Protein AF-A0A3D2M2E9-F1 (afdb_monomer_lite)

pLDDT: mean 88.61, std 12.42, range [42.88, 98.25]

Sequence (115 aa):
MEAEKKLPKAIILFPVFIPAVIVMLLLVIGTISNPDLAGEVFSSTLAFITTNFGWFYMLSVAFFLVFIVGIAMTPWGSIKLGPDHAEPQYSFPAWFAMLFSAGYGIALLFFGVAE

Foldseek 3Di:
DDPPPPDPDPDDPCVPVVVVVVVVVCLVCVCVVPVVVVVVVVVVVVCVCCVPCVVVVVVVVVVVVCVVVVCCPDPNVVDDPDPPPDDDPDDPVVVVVVVCVVPPPPVCVVVVVVD

Structure (mmCIF, N/CA/C/O backbone):
data_AF-A0A3D2M2E9-F1
#
_entry.id   AF-A0A3D2M2E9-F1
#
loop_
_atom_site.group_PDB
_atom_site.id
_atom_site.type_symbol
_atom_site.label_atom_id
_atom_site.label_alt_id
_atom_site.label_comp_id
_atom_site.label_asym_id
_atom_site.label_entity_id
_atom_site.label_seq_id
_atom_site.pdbx_PDB_ins_code
_atom_site.Cartn_x
_atom_site.Cartn_y
_atom_site.Cartn_z
_atom_site.occupancy
_atom_site.B_iso_or_equiv
_atom_site.auth_seq_id
_atom_site.auth_comp_id
_atom_site.auth_asym_id
_atom_site.auth_atom_id
_atom_site.pdbx_PDB_model_num
ATOM 1 N N . MET A 1 1 ? 9.659 34.221 -25.865 1.00 42.88 1 MET A N 1
ATOM 2 C CA . MET A 1 1 ? 8.220 34.297 -25.536 1.00 42.88 1 MET A CA 1
ATOM 3 C C . MET A 1 1 ? 7.820 32.947 -24.978 1.00 42.88 1 MET A C 1
ATOM 5 O O . MET A 1 1 ? 7.427 32.060 -25.721 1.00 42.88 1 MET A O 1
ATOM 9 N N . GLU A 1 2 ? 8.067 32.759 -23.688 1.00 48.53 2 GLU A N 1
ATOM 10 C CA . GLU A 1 2 ? 7.717 31.536 -22.971 1.00 48.53 2 GLU A CA 1
ATOM 11 C C . GLU A 1 2 ? 6.214 31.591 -22.694 1.00 48.53 2 GLU A C 1
ATOM 13 O O . GLU A 1 2 ? 5.720 32.561 -22.121 1.00 48.53 2 GLU A O 1
ATOM 18 N N . ALA A 1 3 ? 5.467 30.616 -23.210 1.00 50.72 3 ALA A N 1
ATOM 19 C CA . ALA A 1 3 ? 4.031 30.546 -23.003 1.00 50.72 3 ALA A CA 1
ATOM 20 C C . ALA A 1 3 ? 3.757 30.301 -21.514 1.00 50.72 3 ALA A C 1
ATOM 22 O O . ALA A 1 3 ? 4.155 29.277 -20.961 1.00 50.72 3 ALA A O 1
ATOM 23 N N . GLU A 1 4 ? 3.074 31.249 -20.876 1.00 53.91 4 GLU A N 1
ATOM 24 C CA . GLU A 1 4 ? 2.584 31.157 -19.506 1.00 53.91 4 GLU A CA 1
ATOM 25 C C . GLU A 1 4 ? 1.696 29.908 -19.368 1.00 53.91 4 GLU A C 1
ATOM 27 O O . GLU A 1 4 ? 0.529 29.879 -19.773 1.00 53.91 4 GLU A O 1
ATOM 32 N N . LYS A 1 5 ? 2.274 28.824 -18.844 1.00 58.66 5 LYS A N 1
ATOM 33 C CA . LYS A 1 5 ? 1.570 27.570 -18.581 1.00 58.66 5 LYS A CA 1
ATOM 34 C C . LYS A 1 5 ? 0.642 27.809 -17.393 1.00 58.66 5 LYS A C 1
ATOM 36 O O . LYS A 1 5 ? 1.049 27.647 -16.246 1.00 58.66 5 LYS A O 1
ATOM 41 N N . LYS A 1 6 ? -0.594 28.236 -17.676 1.00 56.97 6 LYS A N 1
ATOM 42 C CA . LYS A 1 6 ? -1.652 28.418 -16.673 1.00 56.97 6 LYS A CA 1
ATOM 43 C C . LYS A 1 6 ? -1.710 27.176 -15.786 1.00 56.97 6 LYS A C 1
ATOM 45 O O . LYS A 1 6 ? -2.049 26.091 -16.260 1.00 56.97 6 LYS A O 1
ATOM 50 N N . LEU A 1 7 ? -1.341 27.342 -14.516 1.00 63.06 7 LEU A N 1
ATOM 51 C CA . LEU A 1 7 ? -1.437 26.283 -13.520 1.00 63.06 7 LEU A CA 1
ATOM 52 C C . LEU A 1 7 ? -2.891 25.789 -13.501 1.00 63.06 7 LEU A C 1
ATOM 54 O O . LEU A 1 7 ? -3.809 26.617 -13.453 1.00 63.06 7 LEU A O 1
ATOM 58 N N . PRO A 1 8 ? -3.132 24.470 -13.592 1.00 64.62 8 PRO A N 1
ATOM 59 C CA . PRO A 1 8 ? -4.486 23.947 -13.548 1.00 64.62 8 PRO A CA 1
ATOM 60 C C . PRO A 1 8 ? -5.133 24.387 -12.232 1.00 64.62 8 PRO A C 1
ATOM 62 O O . PRO A 1 8 ? -4.534 24.251 -11.165 1.00 64.62 8 PRO A O 1
ATOM 65 N N . LYS A 1 9 ? -6.354 24.937 -12.300 1.00 66.62 9 LYS A N 1
ATOM 66 C CA . LYS A 1 9 ? -7.172 25.174 -11.103 1.00 66.62 9 LYS A CA 1
ATOM 67 C C . LYS A 1 9 ? -7.216 23.860 -10.324 1.00 66.62 9 LYS A C 1
ATOM 69 O O . LYS A 1 9 ? -7.597 22.841 -10.893 1.00 66.62 9 LYS A O 1
ATOM 74 N N . ALA A 1 10 ? -6.832 23.878 -9.051 1.00 65.31 10 ALA A N 1
ATOM 75 C CA . ALA A 1 10 ? -7.038 22.740 -8.168 1.00 65.31 10 ALA A CA 1
ATOM 76 C C . ALA A 1 10 ? -8.552 22.496 -8.060 1.00 65.31 10 ALA A C 1
ATOM 78 O O . ALA A 1 10 ? -9.263 23.223 -7.367 1.00 65.31 10 ALA A O 1
ATOM 79 N N . ILE A 1 11 ? -9.068 21.533 -8.825 1.00 78.38 11 ILE A N 1
ATOM 80 C CA . ILE A 1 11 ? -10.476 21.148 -8.786 1.00 78.38 11 ILE A CA 1
ATOM 81 C C . ILE A 1 11 ? -10.603 20.127 -7.662 1.00 78.38 11 ILE A C 1
ATOM 83 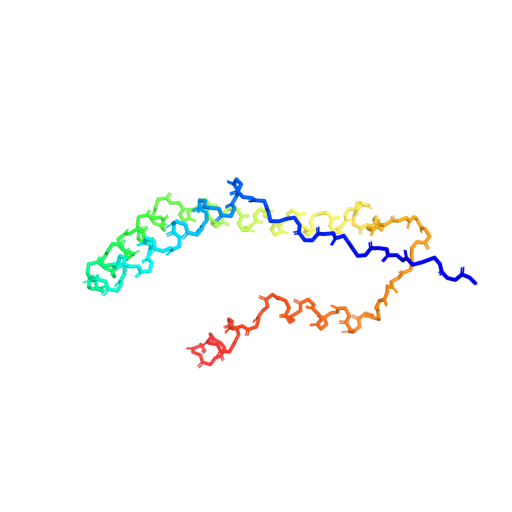O O . ILE A 1 11 ? -10.208 18.972 -7.811 1.00 78.38 11 ILE A O 1
ATOM 87 N N . ILE A 1 12 ? -11.138 20.557 -6.519 1.00 84.44 12 ILE A N 1
ATOM 88 C CA . ILE A 1 12 ? -11.555 19.619 -5.479 1.00 84.44 12 ILE A CA 1
ATOM 89 C C . ILE A 1 12 ? -12.737 18.826 -6.036 1.00 84.44 12 ILE A C 1
ATOM 91 O O . ILE A 1 12 ? -13.786 19.383 -6.365 1.00 84.44 12 ILE A O 1
ATOM 95 N N . LEU A 1 13 ? -12.564 17.511 -6.140 1.00 89.88 13 LEU A N 1
ATOM 96 C CA . LEU A 1 13 ? -13.627 16.595 -6.531 1.00 89.88 13 LEU A CA 1
ATOM 97 C C . LEU A 1 13 ? -14.550 16.367 -5.332 1.00 89.88 13 LEU A C 1
ATOM 99 O O . LEU A 1 13 ? -14.410 15.388 -4.601 1.00 89.88 13 LEU A O 1
ATOM 103 N N . PHE A 1 14 ? -15.504 17.278 -5.130 1.00 92.00 14 PHE A N 1
ATOM 104 C CA . PHE A 1 14 ? -16.482 17.207 -4.038 1.00 92.00 14 PHE A CA 1
ATOM 105 C C . PHE A 1 14 ? -17.193 15.848 -3.888 1.00 92.00 14 PHE A C 1
ATOM 107 O O . PHE A 1 14 ? -17.355 15.424 -2.742 1.00 92.00 14 PHE A O 1
ATOM 114 N N . PRO A 1 15 ? -17.540 15.113 -4.970 1.00 92.75 15 PRO A N 1
ATOM 115 C CA . PRO A 1 15 ? -18.146 13.784 -4.847 1.00 92.75 15 PRO A CA 1
ATOM 116 C C . PRO A 1 15 ? -17.272 12.744 -4.132 1.00 92.75 15 PRO A C 1
ATOM 118 O O . PRO A 1 15 ? -17.807 11.803 -3.562 1.00 92.75 15 PRO A O 1
ATOM 121 N N . VAL A 1 16 ? -15.945 12.906 -4.147 1.00 94.06 16 VAL A N 1
ATOM 122 C CA . VAL A 1 16 ? -14.997 12.007 -3.461 1.00 94.06 16 VAL A CA 1
ATOM 123 C C . VAL A 1 16 ? -14.555 12.605 -2.128 1.00 94.06 16 VAL A C 1
ATOM 125 O O . VAL A 1 16 ? -14.450 11.903 -1.124 1.00 94.06 16 VAL A O 1
ATOM 128 N N . PHE A 1 17 ? -14.334 13.919 -2.106 1.00 94.88 17 PHE A N 1
ATOM 129 C CA . PHE A 1 17 ? -13.833 14.632 -0.938 1.00 94.88 17 PHE A CA 1
ATOM 130 C C . PHE A 1 17 ? -14.809 14.577 0.243 1.00 94.88 17 PHE A C 1
ATOM 132 O O . PHE A 1 17 ? -14.398 14.268 1.359 1.00 94.88 17 PHE A O 1
ATOM 139 N N . ILE A 1 18 ? -16.101 14.833 0.010 1.00 96.06 18 ILE A N 1
ATOM 140 C CA . ILE A 1 18 ? -17.092 14.908 1.093 1.00 96.06 18 ILE A CA 1
ATOM 141 C C . ILE A 1 18 ? -17.271 13.544 1.789 1.00 96.06 18 ILE A C 1
ATOM 143 O O . ILE A 1 18 ? -17.140 13.507 3.014 1.00 96.06 18 ILE A O 1
ATOM 147 N N . PRO A 1 19 ? -17.489 12.416 1.077 1.00 96.69 19 PRO A N 1
ATOM 148 C CA . PRO A 1 19 ? -17.588 11.110 1.731 1.00 96.69 19 PRO A CA 1
ATOM 149 C C . PRO A 1 19 ? -16.319 10.722 2.495 1.00 96.69 19 PRO A C 1
ATOM 151 O O 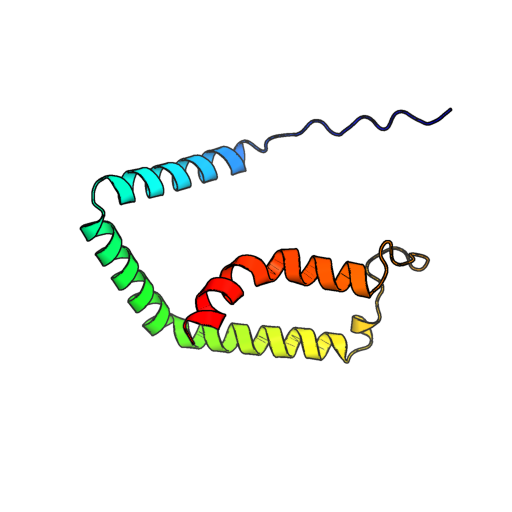. PRO A 1 19 ? -16.418 10.230 3.617 1.00 96.69 19 PRO A O 1
ATOM 154 N N . ALA A 1 20 ? -15.135 10.987 1.931 1.00 96.88 20 ALA A N 1
ATOM 155 C CA . ALA A 1 20 ? -13.867 10.674 2.589 1.00 96.88 20 ALA A CA 1
ATOM 156 C C . ALA A 1 20 ? -13.703 11.441 3.913 1.00 96.88 20 ALA A C 1
ATOM 158 O O . ALA A 1 20 ? -13.334 10.847 4.927 1.00 96.88 20 ALA A O 1
ATOM 159 N N . VAL A 1 21 ? -14.029 12.739 3.927 1.00 97.00 21 VAL A N 1
ATOM 160 C CA . VAL A 1 21 ? -13.974 13.569 5.142 1.00 97.00 21 VAL A CA 1
ATOM 161 C C . VAL A 1 21 ? -14.997 13.111 6.177 1.00 97.00 21 VAL A C 1
ATOM 163 O O . VAL A 1 21 ? -14.663 13.023 7.354 1.00 97.00 21 VAL A O 1
ATOM 166 N N . ILE A 1 22 ? -16.222 12.778 5.762 1.00 97.62 22 ILE A N 1
ATOM 167 C CA . ILE A 1 22 ? -17.255 12.289 6.685 1.00 97.62 22 ILE A CA 1
ATOM 168 C C . ILE A 1 22 ? -16.803 10.988 7.353 1.00 97.62 22 ILE A C 1
ATOM 170 O O . ILE A 1 22 ? -16.848 10.891 8.577 1.00 97.62 22 ILE A O 1
ATOM 174 N N . VAL A 1 23 ? -16.324 10.010 6.577 1.00 97.25 23 VAL A N 1
ATOM 175 C CA . VAL A 1 23 ? -15.845 8.731 7.127 1.00 97.25 23 VAL A CA 1
ATOM 176 C C . VAL A 1 23 ? -14.664 8.950 8.073 1.00 97.25 23 VAL A C 1
ATOM 178 O O . VAL A 1 23 ? -14.654 8.397 9.172 1.00 97.25 23 VAL A O 1
ATOM 181 N N . MET A 1 24 ? -13.705 9.799 7.693 1.00 97.12 24 MET A N 1
ATOM 182 C CA . MET A 1 24 ? -12.567 10.148 8.547 1.00 97.12 24 MET A CA 1
ATOM 183 C C . MET A 1 24 ? -13.024 10.765 9.876 1.00 97.12 24 MET A C 1
ATOM 185 O O . MET A 1 24 ? -12.604 10.306 10.936 1.00 97.12 24 MET A O 1
ATOM 189 N N . LEU A 1 25 ? -13.899 11.775 9.839 1.00 97.44 25 LEU A N 1
ATOM 190 C CA . LEU A 1 25 ? -14.387 12.446 11.045 1.00 97.44 25 LEU A CA 1
ATOM 191 C C . LEU A 1 25 ? -15.175 11.494 11.946 1.00 97.44 25 LEU A C 1
ATOM 193 O O . LEU A 1 25 ? -14.984 11.522 13.158 1.00 97.44 25 LEU A O 1
ATOM 197 N N . LEU A 1 26 ? -16.010 10.622 11.375 1.00 95.88 26 LEU A N 1
ATOM 198 C CA . LEU A 1 26 ? -16.744 9.618 12.146 1.00 95.88 26 LEU A CA 1
ATOM 199 C C . LEU A 1 26 ? -15.799 8.637 12.851 1.00 95.88 26 LEU A C 1
ATOM 201 O O . LEU A 1 26 ? -16.014 8.340 14.025 1.00 95.88 26 LEU A O 1
ATOM 205 N N . LEU A 1 27 ? -14.736 8.178 12.182 1.00 95.62 27 LEU A N 1
ATOM 206 C CA . LEU A 1 27 ? -13.731 7.308 12.803 1.00 95.62 27 LEU A CA 1
ATOM 207 C C . LEU A 1 27 ? -12.954 8.027 13.913 1.00 95.62 27 LEU A C 1
ATOM 209 O O . LEU A 1 27 ? -12.750 7.457 14.983 1.00 95.62 27 LEU A O 1
ATOM 213 N N . VAL A 1 28 ? -12.553 9.281 13.699 1.00 96.81 28 VAL A N 1
ATOM 214 C CA . VAL A 1 28 ? -11.828 10.066 14.712 1.00 96.81 28 VAL A CA 1
ATOM 215 C C . VAL A 1 28 ? -12.712 10.335 15.931 1.00 96.81 28 VAL A C 1
ATOM 217 O O . VAL A 1 28 ? -12.310 10.071 17.061 1.00 96.81 28 VAL A O 1
ATOM 220 N N . ILE A 1 29 ? -13.941 10.808 15.721 1.00 96.19 29 ILE A N 1
ATOM 221 C CA . ILE A 1 29 ? -14.874 11.097 16.818 1.00 96.19 29 ILE A CA 1
ATOM 222 C C . ILE A 1 29 ? -15.251 9.803 17.548 1.00 96.19 29 ILE A C 1
ATOM 224 O O . ILE A 1 29 ? -15.272 9.781 18.779 1.00 96.19 29 ILE A O 1
ATOM 228 N N . GLY A 1 30 ? -15.504 8.717 16.811 1.00 93.06 30 GLY A N 1
ATOM 229 C CA . GLY A 1 30 ? -15.837 7.411 17.377 1.00 93.06 30 GLY A CA 1
ATOM 230 C C . GLY A 1 30 ? -14.723 6.840 18.253 1.00 93.06 30 GLY A C 1
ATOM 231 O O . GLY A 1 30 ? -14.991 6.399 19.368 1.00 93.06 30 GLY A O 1
ATOM 232 N N . THR A 1 31 ? -13.472 6.908 17.792 1.00 94.56 31 THR A N 1
ATOM 233 C CA . THR A 1 31 ? -12.317 6.396 18.551 1.00 94.56 31 THR A CA 1
ATOM 234 C C . THR A 1 31 ? -11.997 7.245 19.782 1.00 94.56 31 THR A C 1
ATOM 236 O O . THR A 1 31 ? -11.688 6.686 20.830 1.00 94.56 31 THR A O 1
ATOM 239 N N . ILE A 1 32 ? -12.126 8.575 19.704 1.00 96.12 32 ILE A N 1
ATOM 240 C CA . ILE A 1 32 ? -11.898 9.470 20.855 1.00 96.12 32 ILE A CA 1
ATOM 241 C C . ILE A 1 32 ? -13.005 9.335 21.910 1.00 96.12 32 ILE A C 1
ATOM 243 O O . ILE A 1 32 ? -12.726 9.443 23.102 1.00 96.12 32 ILE A O 1
ATOM 247 N N . SER A 1 33 ? -14.253 9.100 21.496 1.00 95.75 33 SER A N 1
ATOM 248 C CA . SER A 1 33 ? -15.389 9.039 22.428 1.00 95.75 33 SER A CA 1
ATOM 249 C C . SER A 1 33 ? -15.326 7.831 23.365 1.00 95.75 33 SER A C 1
ATOM 251 O O . SER A 1 33 ? -15.737 7.936 24.519 1.00 95.75 33 SER A O 1
ATOM 253 N N . ASN A 1 34 ? -14.836 6.683 22.883 1.00 94.88 34 ASN A N 1
ATOM 254 C CA . ASN A 1 34 ? -14.635 5.492 23.707 1.00 94.88 34 ASN A CA 1
ATOM 255 C C . ASN A 1 34 ? -13.466 4.635 23.174 1.00 94.88 34 ASN A C 1
ATOM 257 O O . ASN A 1 34 ? -13.678 3.750 22.337 1.00 94.88 34 ASN A O 1
ATOM 261 N N . PRO A 1 35 ? -12.234 4.890 23.652 1.00 94.12 35 PRO A N 1
ATOM 262 C CA . PRO A 1 35 ? -11.037 4.198 23.177 1.00 94.12 35 PRO A CA 1
ATOM 263 C C . PRO A 1 35 ? -11.040 2.688 23.445 1.00 94.12 35 PRO A C 1
ATOM 265 O O . PRO A 1 35 ? -10.559 1.927 22.607 1.00 94.12 35 PRO A O 1
ATOM 268 N N . ASP A 1 36 ? -11.603 2.248 24.574 1.00 94.94 36 ASP A N 1
ATOM 269 C CA . ASP A 1 36 ? -11.607 0.834 24.969 1.00 94.94 36 ASP A CA 1
ATOM 270 C C . ASP A 1 36 ? -12.491 0.004 24.032 1.00 94.94 36 ASP A C 1
ATOM 272 O O . ASP A 1 36 ? -12.046 -1.003 23.476 1.00 94.94 36 ASP A O 1
ATOM 276 N N . LEU A 1 37 ? -13.717 0.478 23.772 1.00 94.31 37 LEU A N 1
ATOM 277 C CA . LEU A 1 37 ? -14.614 -0.161 22.804 1.00 94.31 37 LEU A CA 1
ATOM 278 C C . LEU A 1 37 ? -14.028 -0.135 21.389 1.00 94.31 37 LEU A C 1
ATOM 280 O O . LEU A 1 37 ? -14.143 -1.116 20.657 1.00 94.31 37 LEU A O 1
ATOM 284 N N . ALA A 1 38 ? -13.386 0.967 20.991 1.00 94.19 38 ALA A N 1
ATOM 285 C CA . ALA A 1 38 ? -12.732 1.049 19.689 1.00 94.19 38 ALA A CA 1
ATOM 286 C C . ALA A 1 38 ? -11.607 0.010 19.552 1.00 94.19 38 ALA A C 1
ATOM 288 O O . ALA A 1 38 ? -11.522 -0.671 18.528 1.00 94.19 38 ALA A O 1
ATOM 289 N N . GLY A 1 39 ? -10.785 -0.159 20.591 1.00 94.12 39 GLY A N 1
ATOM 290 C CA . GLY A 1 39 ? -9.737 -1.177 20.638 1.00 94.12 39 GLY A CA 1
ATOM 291 C C . GLY A 1 39 ? -10.287 -2.601 20.525 1.00 94.12 39 GLY A C 1
ATOM 292 O O . GLY A 1 39 ? -9.774 -3.392 19.729 1.00 94.12 39 GLY A O 1
ATOM 293 N N . GLU A 1 40 ? -11.358 -2.920 21.257 1.00 96.38 40 GLU A N 1
ATOM 294 C CA . GLU A 1 40 ? -12.017 -4.232 21.190 1.00 96.38 40 GLU A CA 1
ATOM 295 C C . GLU A 1 40 ? -12.572 -4.516 19.787 1.00 96.38 40 GLU A C 1
ATOM 297 O O . GLU A 1 40 ? -12.304 -5.574 19.208 1.00 96.38 40 GLU A O 1
ATOM 302 N N . VAL A 1 41 ? -13.277 -3.546 19.195 1.00 95.81 41 VAL A N 1
ATOM 303 C CA . VAL A 1 41 ? -13.828 -3.667 17.838 1.00 95.81 41 VAL A CA 1
ATOM 304 C C . VAL A 1 41 ? -12.715 -3.847 16.807 1.00 95.81 41 VAL A C 1
ATOM 306 O O . VAL A 1 41 ? -12.826 -4.722 15.944 1.00 95.81 41 VAL A O 1
ATOM 309 N N . PHE A 1 42 ? -11.633 -3.069 16.882 1.00 95.44 42 PHE A N 1
ATOM 310 C CA . PHE A 1 42 ? -10.508 -3.189 15.950 1.00 95.44 42 PHE A CA 1
ATOM 311 C C . PHE A 1 42 ? -9.791 -4.530 16.080 1.00 95.44 42 PHE A C 1
ATOM 313 O O . PHE A 1 42 ? -9.502 -5.155 15.061 1.00 95.44 42 PHE A O 1
ATOM 320 N N . SER A 1 43 ? -9.560 -5.003 17.304 1.00 96.62 43 SER A N 1
ATOM 321 C CA . SER A 1 43 ? -8.933 -6.304 17.554 1.00 96.62 43 SER A CA 1
ATOM 322 C C . SER A 1 43 ? -9.800 -7.458 17.041 1.00 96.62 43 SER A C 1
ATOM 324 O O . SER A 1 43 ? -9.323 -8.314 16.295 1.00 96.62 43 SER A O 1
ATOM 326 N N . SER A 1 44 ? -11.100 -7.436 17.348 1.00 97.06 44 SER A N 1
ATOM 327 C CA . SER A 1 44 ? -12.064 -8.432 16.866 1.00 97.06 44 SER A CA 1
ATOM 328 C C . SER A 1 44 ? -12.164 -8.436 15.337 1.00 97.06 44 SER A C 1
ATOM 330 O O . SER A 1 44 ? -12.128 -9.493 14.704 1.00 97.06 44 SER A O 1
ATOM 332 N N . THR A 1 45 ? -12.189 -7.252 14.719 1.00 96.62 45 THR A N 1
ATOM 333 C CA . THR A 1 45 ? -12.212 -7.104 13.256 1.00 96.62 45 THR A CA 1
ATOM 334 C C . THR A 1 45 ? -10.922 -7.626 12.622 1.00 96.62 45 THR A C 1
ATOM 336 O O . THR A 1 45 ? -10.977 -8.370 11.642 1.00 96.62 45 THR A O 1
ATOM 339 N N . LEU A 1 46 ? -9.759 -7.289 13.188 1.00 96.00 46 LEU A N 1
ATOM 340 C CA . LEU A 1 46 ? -8.464 -7.790 12.729 1.00 96.00 46 LEU A CA 1
ATOM 341 C C . LEU A 1 46 ? -8.394 -9.318 12.820 1.00 96.00 46 LEU A C 1
ATOM 343 O O . LEU A 1 46 ? -7.973 -9.964 11.858 1.00 96.00 46 LEU A O 1
ATOM 347 N N . ALA A 1 47 ? -8.828 -9.897 13.941 1.00 96.94 47 ALA A N 1
ATOM 348 C CA . ALA A 1 47 ? -8.880 -11.342 14.130 1.00 96.94 47 ALA A CA 1
ATOM 349 C C . ALA A 1 47 ? -9.809 -11.993 13.097 1.00 96.94 47 ALA A C 1
ATOM 351 O O . ALA A 1 47 ? -9.403 -12.924 12.405 1.00 96.94 47 ALA A O 1
ATOM 352 N N . PHE A 1 48 ? -11.014 -11.448 12.905 1.00 97.12 48 PHE A N 1
ATOM 353 C CA . PHE A 1 48 ? -11.961 -11.932 11.903 1.00 97.12 48 PHE A CA 1
ATOM 354 C C . PHE A 1 48 ? -11.366 -11.921 10.488 1.00 97.12 48 PHE A C 1
ATOM 356 O O . PHE A 1 48 ? -11.442 -12.931 9.782 1.00 97.12 48 PHE A O 1
ATOM 363 N N . ILE A 1 49 ? -10.743 -10.814 10.075 1.00 96.62 49 ILE A N 1
ATOM 364 C CA . ILE A 1 49 ? -10.116 -10.697 8.752 1.00 96.62 49 ILE A CA 1
ATOM 365 C C . ILE A 1 49 ? -8.956 -11.687 8.627 1.00 96.62 49 ILE A C 1
ATOM 367 O O . ILE A 1 49 ? -8.873 -12.412 7.640 1.00 96.62 49 ILE A O 1
ATOM 371 N N . THR A 1 50 ? -8.086 -11.769 9.629 1.00 95.38 50 THR A N 1
ATOM 372 C CA . THR A 1 50 ? -6.896 -12.629 9.577 1.00 95.38 50 THR A CA 1
ATOM 373 C C . THR A 1 50 ? -7.275 -14.109 9.547 1.00 95.38 50 THR A C 1
ATOM 375 O O . THR A 1 50 ? -6.722 -14.869 8.755 1.00 95.38 50 THR A O 1
ATOM 378 N N . THR A 1 51 ? -8.261 -14.529 10.340 1.00 96.06 51 THR A N 1
ATOM 379 C CA . THR A 1 51 ? -8.714 -15.925 10.379 1.00 96.06 51 THR A CA 1
ATOM 380 C C . THR A 1 51 ? -9.437 -16.335 9.095 1.00 96.06 51 THR A C 1
ATOM 382 O O . THR A 1 51 ? -9.182 -17.420 8.579 1.00 96.06 51 THR A O 1
ATOM 385 N N . ASN A 1 52 ? -10.316 -15.486 8.551 1.00 96.19 52 ASN A N 1
ATOM 386 C CA . ASN A 1 52 ? -11.148 -15.861 7.400 1.00 96.19 52 ASN A CA 1
ATOM 387 C C . ASN A 1 52 ? -10.497 -15.537 6.044 1.00 96.19 52 ASN A C 1
ATOM 389 O O . ASN A 1 52 ? -10.648 -16.299 5.088 1.00 96.19 52 ASN A O 1
ATOM 393 N N . PHE A 1 53 ? -9.760 -14.427 5.951 1.00 96.44 53 PHE A N 1
ATOM 394 C CA . PHE A 1 53 ? -9.153 -13.914 4.716 1.00 96.44 53 PHE A CA 1
ATOM 395 C C . PHE A 1 53 ? -7.620 -13.987 4.704 1.00 96.44 53 PHE A C 1
ATOM 397 O O . PHE A 1 53 ? -7.009 -13.628 3.698 1.00 96.44 53 PHE A O 1
ATOM 404 N N . GLY A 1 54 ? -6.972 -14.485 5.763 1.00 94.25 54 GLY A N 1
ATOM 405 C CA . GLY A 1 54 ? -5.508 -14.586 5.823 1.00 94.25 54 GLY A CA 1
ATOM 406 C C . GLY A 1 54 ? -4.908 -15.439 4.702 1.00 94.25 54 GLY A C 1
ATOM 407 O O . GLY A 1 54 ? -3.900 -15.061 4.109 1.00 94.25 54 GLY A O 1
ATOM 408 N N . TRP A 1 55 ? -5.561 -16.547 4.335 1.00 95.75 55 TRP A N 1
ATOM 409 C CA . TRP A 1 55 ? -5.130 -17.385 3.209 1.00 95.75 55 TRP A CA 1
ATOM 410 C C . TRP A 1 55 ? -5.175 -16.620 1.876 1.00 95.75 55 TRP A C 1
ATOM 412 O O . TRP A 1 55 ? -4.241 -16.704 1.080 1.00 95.75 55 TRP A O 1
ATOM 422 N N . PHE A 1 56 ? -6.229 -15.829 1.655 1.00 96.62 56 PHE A N 1
ATOM 423 C CA . PHE A 1 56 ? -6.388 -15.008 0.458 1.00 96.62 56 PHE A CA 1
ATOM 424 C C . PHE A 1 56 ? -5.345 -13.890 0.423 1.00 96.62 56 PHE A C 1
ATOM 426 O O . PHE A 1 56 ? -4.761 -13.631 -0.629 1.00 96.62 56 PHE A O 1
ATOM 433 N N . TYR A 1 57 ? -5.065 -13.268 1.570 1.00 95.00 57 TYR A N 1
ATOM 434 C CA . TYR A 1 57 ? -4.014 -12.263 1.699 1.00 95.00 57 TYR A CA 1
ATOM 435 C C . TYR A 1 57 ? -2.638 -12.840 1.333 1.00 95.00 57 TYR A C 1
ATOM 437 O O . TYR A 1 57 ? -1.954 -12.284 0.474 1.00 95.00 57 TYR A O 1
ATOM 445 N N . MET A 1 58 ? -2.262 -13.994 1.901 1.00 96.06 58 MET A N 1
ATOM 446 C CA . MET A 1 58 ? -0.984 -14.651 1.591 1.00 96.06 58 MET A CA 1
ATOM 447 C C . MET A 1 58 ? -0.866 -15.033 0.111 1.00 96.06 58 MET A C 1
ATOM 449 O O . MET A 1 58 ? 0.164 -14.765 -0.512 1.00 96.06 58 MET A O 1
ATOM 453 N N . LEU A 1 59 ? -1.921 -15.609 -0.477 1.00 97.62 59 LEU A N 1
ATOM 454 C CA . LEU A 1 59 ? -1.933 -15.934 -1.904 1.00 97.62 59 LEU A CA 1
ATOM 455 C C . LEU A 1 59 ? -1.860 -14.687 -2.781 1.00 97.62 59 LEU A C 1
ATOM 457 O O . LEU A 1 59 ? -1.163 -14.711 -3.788 1.00 97.62 59 LEU A O 1
ATOM 461 N N . SER A 1 60 ? -2.536 -13.602 -2.406 1.00 97.50 60 SER A N 1
ATOM 462 C CA . SER A 1 60 ? -2.499 -12.346 -3.160 1.00 97.50 60 SER A CA 1
ATOM 463 C C . SER A 1 60 ? -1.090 -11.760 -3.182 1.00 97.50 60 SER A C 1
ATOM 465 O O . SER A 1 60 ? -0.597 -11.408 -4.251 1.00 97.50 60 SER A O 1
ATOM 467 N N . VAL A 1 61 ? -0.406 -11.710 -2.033 1.00 96.94 61 VAL A N 1
ATOM 468 C CA . VAL A 1 61 ? 0.984 -11.228 -1.950 1.00 96.94 61 VAL A CA 1
ATOM 469 C C . VAL A 1 61 ? 1.915 -12.098 -2.796 1.00 96.94 61 VAL A C 1
ATOM 471 O O . VAL A 1 61 ? 2.681 -11.570 -3.604 1.00 96.94 61 VAL A O 1
ATOM 474 N N . ALA A 1 62 ? 1.815 -13.425 -2.669 1.00 97.88 62 ALA A N 1
ATOM 475 C CA . ALA A 1 62 ? 2.609 -14.353 -3.472 1.00 97.88 62 ALA A CA 1
ATOM 476 C C . ALA A 1 62 ? 2.321 -14.198 -4.975 1.00 97.88 62 ALA A C 1
ATOM 478 O O . ALA A 1 62 ? 3.248 -14.145 -5.783 1.00 97.88 62 ALA A O 1
ATOM 479 N N . PHE A 1 63 ? 1.047 -14.069 -5.349 1.00 98.25 63 PHE A N 1
ATOM 480 C CA . PHE A 1 63 ? 0.618 -13.861 -6.726 1.00 98.25 63 PHE A CA 1
ATOM 481 C C . PHE A 1 63 ? 1.185 -12.564 -7.300 1.00 98.25 63 PHE A C 1
ATOM 483 O O . PHE A 1 63 ? 1.793 -12.608 -8.365 1.00 98.25 63 PHE A O 1
ATOM 490 N N . PHE A 1 64 ? 1.045 -11.429 -6.607 1.00 98.06 64 PHE A N 1
ATOM 491 C CA . PHE A 1 64 ? 1.571 -10.153 -7.094 1.00 98.06 64 PHE A CA 1
ATOM 492 C C . PHE A 1 64 ? 3.094 -10.175 -7.216 1.00 98.06 64 PHE A C 1
ATOM 494 O O . PHE A 1 64 ? 3.614 -9.654 -8.198 1.00 98.06 64 PHE A O 1
ATOM 501 N N . LEU A 1 65 ? 3.805 -10.827 -6.289 1.00 97.69 65 LEU A N 1
ATOM 502 C CA . LEU A 1 65 ? 5.256 -11.002 -6.382 1.00 97.69 65 LEU A CA 1
ATOM 503 C C . LEU A 1 65 ? 5.650 -11.809 -7.627 1.00 97.69 65 LEU A C 1
ATOM 505 O O . LEU A 1 65 ? 6.486 -11.372 -8.418 1.00 97.69 65 LEU A O 1
ATOM 509 N N . VAL A 1 66 ? 5.029 -12.972 -7.826 1.00 97.94 66 VAL A N 1
ATOM 510 C CA . VAL A 1 66 ? 5.285 -13.810 -9.006 1.00 97.94 66 VAL A CA 1
ATOM 511 C C . VAL A 1 66 ? 4.894 -13.075 -10.285 1.00 97.94 66 VAL A C 1
ATOM 513 O O . VAL A 1 66 ? 5.607 -13.161 -11.279 1.00 97.94 66 VAL A O 1
ATOM 516 N N . PHE A 1 67 ? 3.803 -12.315 -10.264 1.00 97.81 67 PHE A N 1
ATOM 517 C CA . PHE A 1 67 ? 3.324 -11.537 -11.398 1.00 97.81 67 PHE A CA 1
ATOM 518 C C . PHE A 1 67 ? 4.315 -10.441 -11.806 1.00 97.81 67 PHE A C 1
ATOM 520 O O . PHE A 1 67 ? 4.683 -10.375 -12.979 1.00 97.81 67 PHE A O 1
ATOM 527 N N . ILE A 1 68 ? 4.803 -9.619 -10.868 1.00 96.94 68 ILE A N 1
ATOM 528 C CA . ILE A 1 68 ? 5.763 -8.552 -11.196 1.00 96.94 68 ILE A CA 1
ATOM 529 C C . ILE A 1 68 ? 7.113 -9.119 -11.648 1.00 96.94 68 ILE A C 1
ATOM 531 O O . ILE A 1 68 ? 7.688 -8.616 -12.612 1.00 96.94 68 ILE A O 1
ATOM 535 N N . VAL A 1 69 ? 7.597 -10.194 -11.011 1.00 97.12 69 VAL A N 1
ATOM 536 C CA . VAL A 1 69 ? 8.846 -10.867 -11.407 1.00 97.12 69 VAL A CA 1
ATOM 537 C C . VAL A 1 69 ? 8.676 -11.532 -12.773 1.00 97.12 69 VAL A C 1
ATOM 539 O O . VAL A 1 69 ? 9.546 -11.415 -13.633 1.00 97.12 69 VAL A O 1
ATOM 542 N N . GLY A 1 70 ? 7.528 -12.168 -13.005 1.00 96.94 70 GLY A N 1
ATOM 543 C CA . GLY A 1 70 ? 7.153 -12.749 -14.288 1.00 96.94 70 GLY A CA 1
ATOM 544 C C . GLY A 1 70 ? 7.167 -11.710 -15.403 1.00 96.94 70 GLY A C 1
ATOM 545 O O . GLY A 1 70 ? 7.830 -11.919 -16.415 1.00 96.94 70 GLY A O 1
ATOM 546 N N . ILE A 1 71 ? 6.524 -10.555 -15.203 1.00 97.06 71 ILE A N 1
ATOM 547 C CA . ILE A 1 71 ? 6.554 -9.453 -16.174 1.00 97.06 71 ILE A CA 1
ATOM 548 C C . ILE A 1 71 ? 7.985 -8.967 -16.408 1.00 97.06 71 ILE A C 1
ATOM 550 O O . ILE A 1 71 ? 8.378 -8.812 -17.565 1.00 97.06 71 ILE A O 1
ATOM 554 N N . ALA A 1 72 ? 8.776 -8.780 -15.349 1.00 95.56 72 ALA A N 1
ATOM 555 C CA . ALA A 1 72 ? 10.152 -8.296 -15.456 1.00 95.56 72 ALA A CA 1
ATOM 556 C C . ALA A 1 72 ? 11.059 -9.216 -16.296 1.00 95.56 72 ALA A C 1
ATOM 558 O O . ALA A 1 72 ? 11.961 -8.724 -16.970 1.00 95.56 72 ALA A O 1
ATOM 559 N N . MET A 1 73 ? 10.813 -10.532 -16.293 1.00 96.31 73 MET A N 1
ATOM 560 C CA . MET A 1 73 ? 11.559 -11.504 -17.110 1.00 96.31 73 MET A CA 1
ATOM 561 C C . MET A 1 73 ? 11.064 -11.605 -18.562 1.00 96.31 73 MET A C 1
ATOM 563 O O . MET A 1 73 ? 11.749 -12.177 -19.410 1.00 96.31 73 MET A O 1
ATOM 567 N N . THR A 1 74 ? 9.873 -11.090 -18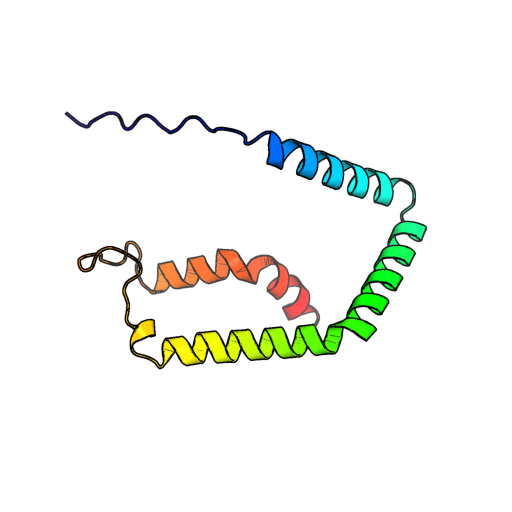.866 1.00 96.12 74 THR A N 1
ATOM 568 C CA . THR A 1 74 ? 9.289 -11.128 -20.217 1.00 96.12 74 THR A CA 1
ATOM 569 C C . THR A 1 74 ? 9.676 -9.890 -21.038 1.00 96.12 74 THR A C 1
ATOM 571 O O . THR A 1 74 ? 10.087 -8.877 -20.468 1.00 96.12 74 THR A O 1
ATOM 574 N N . PRO A 1 75 ? 9.469 -9.892 -22.373 1.00 93.44 75 PRO A N 1
ATOM 575 C CA . PRO A 1 75 ? 9.671 -8.699 -23.203 1.00 93.44 75 PRO A CA 1
ATOM 576 C C . PRO A 1 75 ? 8.874 -7.472 -22.735 1.00 93.44 75 PRO A C 1
ATOM 578 O O . PRO A 1 75 ? 9.281 -6.342 -22.997 1.00 93.44 75 PRO A O 1
ATOM 581 N N . TRP A 1 76 ? 7.773 -7.669 -22.004 1.00 94.06 76 TRP A N 1
ATOM 582 C CA . TRP A 1 76 ? 6.972 -6.577 -21.449 1.00 94.06 76 TRP A CA 1
ATOM 583 C C . TRP A 1 76 ? 7.712 -5.764 -20.383 1.00 94.06 76 TRP A C 1
ATOM 585 O O . TRP A 1 76 ? 7.458 -4.569 -20.263 1.00 94.06 76 TRP A O 1
ATOM 595 N N . GLY A 1 77 ? 8.677 -6.357 -19.673 1.00 90.94 77 GLY A N 1
ATOM 596 C CA . GLY A 1 77 ? 9.531 -5.640 -18.723 1.00 90.94 77 GLY A CA 1
ATOM 597 C C . GLY A 1 77 ? 10.492 -4.641 -19.380 1.00 90.94 77 GLY A C 1
ATOM 598 O O . GLY A 1 77 ? 10.997 -3.746 -18.709 1.00 90.94 77 GLY A O 1
ATOM 599 N N . SER A 1 78 ? 10.728 -4.761 -20.692 1.00 89.06 78 SER A N 1
ATOM 600 C CA . SER A 1 78 ? 11.612 -3.860 -21.451 1.00 89.06 78 SER A CA 1
ATOM 601 C C . SER A 1 78 ? 10.903 -2.623 -22.017 1.00 89.06 78 SER A C 1
ATOM 603 O O . SER A 1 78 ? 11.551 -1.737 -22.577 1.00 89.06 78 SER A O 1
ATOM 605 N N . ILE A 1 79 ? 9.575 -2.550 -21.877 1.00 91.69 79 ILE A N 1
ATOM 606 C CA . ILE A 1 79 ? 8.771 -1.446 -22.401 1.00 91.69 79 ILE A CA 1
ATOM 607 C C . ILE A 1 79 ? 9.047 -0.184 -21.579 1.00 91.69 79 ILE A C 1
ATOM 609 O O . ILE A 1 79 ? 8.877 -0.160 -20.359 1.00 91.69 79 ILE A O 1
ATOM 613 N N . LYS A 1 80 ? 9.441 0.897 -22.259 1.00 89.69 80 LYS A N 1
ATOM 614 C CA . LYS A 1 80 ? 9.617 2.207 -21.626 1.00 89.69 80 LYS A CA 1
ATOM 615 C C . LYS A 1 80 ? 8.258 2.794 -21.241 1.00 89.69 80 LYS A C 1
ATOM 617 O O . LYS A 1 80 ? 7.348 2.870 -22.061 1.00 89.69 80 LYS A O 1
ATOM 622 N N . LEU A 1 81 ? 8.139 3.272 -20.003 1.00 90.56 81 LEU A N 1
ATOM 623 C CA . LEU A 1 81 ? 6.950 3.975 -19.508 1.00 90.56 81 LEU A CA 1
ATOM 624 C C . LEU A 1 81 ? 6.958 5.440 -19.976 1.00 90.56 81 LEU A C 1
ATOM 626 O O . LEU A 1 81 ? 7.225 6.359 -19.204 1.00 90.56 81 LEU A O 1
ATOM 630 N N . GLY A 1 82 ? 6.717 5.647 -21.267 1.00 89.00 82 GLY A N 1
ATOM 631 C CA . GLY A 1 82 ? 6.723 6.956 -21.915 1.00 89.00 82 GLY A CA 1
ATOM 632 C C . GLY A 1 82 ? 6.871 6.825 -23.433 1.00 89.00 82 GLY A C 1
ATOM 633 O O . GLY A 1 82 ? 6.826 5.715 -23.955 1.00 89.00 82 GLY A O 1
ATOM 634 N N . PRO A 1 83 ? 7.048 7.940 -24.158 1.00 88.31 83 PRO A N 1
ATOM 635 C CA . PRO A 1 83 ? 7.403 7.896 -25.576 1.00 88.31 83 PRO A CA 1
ATOM 636 C C . PRO A 1 83 ? 8.690 7.088 -25.823 1.00 88.31 83 PRO A C 1
ATOM 638 O O . PRO A 1 83 ? 9.583 7.079 -24.977 1.00 88.31 83 PRO A O 1
ATOM 641 N N . ASP A 1 84 ? 8.845 6.474 -26.999 1.00 87.19 84 ASP A N 1
ATOM 642 C CA . ASP A 1 84 ? 9.997 5.597 -27.312 1.00 87.19 84 ASP A CA 1
ATOM 643 C C . ASP A 1 84 ? 11.368 6.287 -27.154 1.00 87.19 84 ASP A C 1
ATOM 645 O O . ASP A 1 84 ? 12.376 5.673 -26.778 1.00 87.19 84 ASP A O 1
ATOM 649 N N . HIS A 1 85 ? 11.385 7.597 -27.401 1.00 88.31 85 HIS A N 1
ATOM 650 C CA . HIS A 1 85 ? 12.536 8.495 -27.301 1.00 88.31 85 HIS A CA 1
ATOM 651 C C . HIS A 1 85 ? 12.664 9.171 -25.926 1.00 88.31 85 HIS A C 1
ATOM 653 O O . HIS A 1 85 ? 13.460 10.092 -25.771 1.00 88.31 85 HIS A O 1
ATOM 659 N N . ALA A 1 86 ? 11.885 8.753 -24.926 1.00 89.19 86 ALA A N 1
ATOM 660 C CA . ALA A 1 86 ? 12.025 9.268 -23.573 1.00 89.19 86 ALA A CA 1
ATOM 661 C C . ALA A 1 86 ? 13.358 8.823 -22.952 1.00 89.19 86 ALA A C 1
ATOM 663 O O . ALA A 1 86 ? 13.752 7.651 -23.039 1.00 89.19 86 ALA A O 1
ATOM 664 N N . GLU A 1 87 ? 14.011 9.772 -22.287 1.00 88.25 87 GLU A N 1
ATOM 665 C CA . GLU A 1 87 ? 15.182 9.553 -21.444 1.00 88.25 87 GLU A CA 1
ATOM 666 C C . GLU A 1 87 ? 14.798 9.679 -19.958 1.00 88.25 87 GLU A C 1
ATOM 668 O O . GLU A 1 87 ? 13.835 10.383 -19.625 1.00 88.25 87 GLU A O 1
ATOM 673 N N . PRO A 1 88 ? 15.514 9.003 -19.040 1.00 89.50 88 PRO A N 1
ATOM 674 C CA . PRO A 1 88 ? 15.265 9.131 -17.608 1.00 89.50 88 PRO A CA 1
ATOM 675 C C . PRO A 1 88 ? 15.432 10.581 -17.134 1.00 89.50 88 PRO A C 1
ATOM 677 O O . PRO A 1 88 ? 16.483 11.185 -17.319 1.00 89.50 88 PRO A O 1
ATOM 680 N N . GLN A 1 89 ? 14.412 11.127 -16.464 1.00 90.94 89 GLN A N 1
ATOM 681 C CA . GLN A 1 89 ? 14.472 12.485 -15.897 1.00 90.94 89 GLN A CA 1
ATOM 682 C C . GLN A 1 89 ? 15.431 12.592 -14.701 1.00 90.94 89 GLN A C 1
ATOM 684 O O . GLN A 1 89 ? 15.925 13.673 -14.392 1.00 90.94 89 GLN A O 1
ATOM 689 N N . TYR A 1 90 ? 15.686 11.472 -14.023 1.00 91.31 90 TYR A N 1
ATOM 690 C CA . TYR A 1 90 ? 16.545 11.383 -12.848 1.00 91.31 90 TYR A CA 1
ATOM 691 C C . TYR A 1 90 ? 17.600 10.300 -13.055 1.00 91.31 90 TYR A C 1
ATOM 693 O O . TYR A 1 90 ? 17.343 9.286 -13.709 1.00 91.31 90 TYR A O 1
ATOM 701 N N . SER A 1 91 ? 18.780 10.493 -12.462 1.00 93.94 91 SER A N 1
ATOM 702 C CA . SER A 1 91 ? 19.809 9.453 -12.429 1.00 93.94 91 SER A CA 1
ATOM 703 C C . SER A 1 91 ? 19.316 8.234 -11.645 1.00 93.94 91 SER A C 1
ATOM 705 O O . SER A 1 91 ? 18.496 8.358 -10.733 1.00 93.94 91 SER A O 1
ATOM 707 N N . PHE A 1 92 ? 19.834 7.047 -11.966 1.00 93.31 92 PHE A N 1
ATOM 708 C CA . PHE A 1 92 ? 19.414 5.805 -11.310 1.00 93.31 92 PHE A CA 1
ATOM 709 C C . PHE A 1 92 ? 19.527 5.848 -9.769 1.00 93.31 92 PHE A C 1
ATOM 711 O O . PHE A 1 92 ? 18.552 5.484 -9.110 1.00 93.31 92 PHE A O 1
ATOM 718 N N . PRO A 1 93 ? 20.621 6.362 -9.160 1.00 94.62 93 PRO A N 1
ATOM 719 C CA . P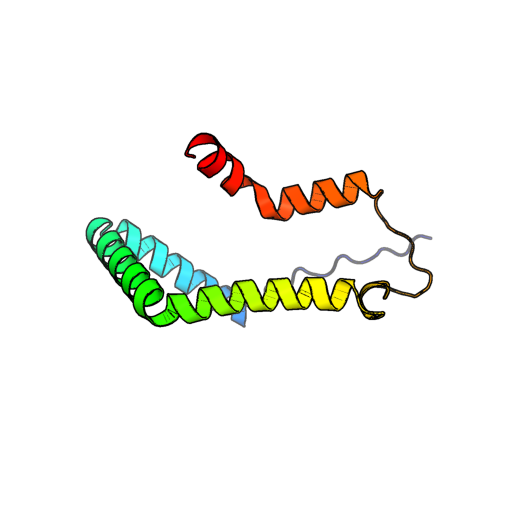RO A 1 93 ? 20.701 6.482 -7.703 1.00 94.62 93 PRO A CA 1
ATOM 720 C C . PRO A 1 93 ? 19.657 7.441 -7.114 1.00 94.62 93 PRO A C 1
ATOM 722 O O . PRO A 1 93 ? 19.083 7.154 -6.066 1.00 94.62 93 PRO A O 1
ATOM 725 N N . ALA A 1 94 ? 19.377 8.560 -7.793 1.00 94.56 94 ALA A N 1
ATOM 726 C CA . ALA A 1 94 ? 18.363 9.515 -7.348 1.00 94.56 94 ALA A CA 1
ATOM 727 C C . ALA A 1 94 ? 16.949 8.919 -7.447 1.00 94.56 94 ALA A C 1
ATOM 729 O O . ALA A 1 94 ? 16.157 9.047 -6.516 1.00 94.56 94 ALA A O 1
ATOM 730 N N . TRP A 1 95 ? 16.646 8.215 -8.541 1.00 92.94 95 TRP A N 1
ATOM 731 C CA . TRP A 1 95 ? 15.384 7.494 -8.716 1.00 92.94 95 TRP A CA 1
ATOM 732 C C . TRP A 1 95 ? 15.180 6.417 -7.644 1.00 92.94 95 TRP A C 1
ATOM 734 O O . TRP A 1 95 ? 14.110 6.343 -7.039 1.00 92.94 95 TRP A O 1
ATOM 744 N N . PHE A 1 96 ? 16.221 5.635 -7.354 1.00 90.81 96 PHE A N 1
ATOM 745 C CA . PHE A 1 96 ? 16.170 4.600 -6.325 1.00 90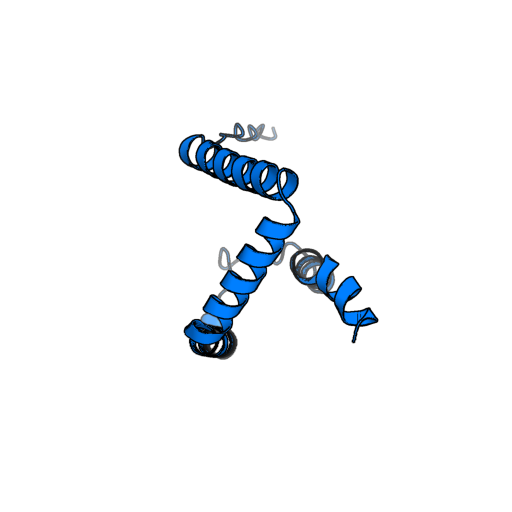.81 96 PHE A CA 1
ATOM 746 C C . PHE A 1 96 ? 15.915 5.189 -4.928 1.00 90.81 96 PHE A C 1
ATOM 748 O O . PHE A 1 96 ? 15.070 4.690 -4.184 1.00 90.81 96 PHE A O 1
ATOM 755 N N . ALA A 1 97 ? 16.580 6.300 -4.591 1.00 91.31 97 ALA A N 1
ATOM 756 C CA . ALA A 1 97 ? 16.353 7.006 -3.331 1.00 91.31 97 ALA A CA 1
ATOM 757 C C . ALA A 1 97 ? 14.905 7.520 -3.195 1.00 91.31 97 ALA A C 1
ATOM 759 O O . ALA A 1 97 ? 14.313 7.416 -2.117 1.00 91.31 97 ALA A O 1
ATOM 760 N N . MET A 1 98 ? 14.301 8.019 -4.283 1.00 92.06 98 MET A N 1
ATOM 761 C CA . MET A 1 98 ? 12.900 8.460 -4.278 1.00 92.06 98 MET A CA 1
ATOM 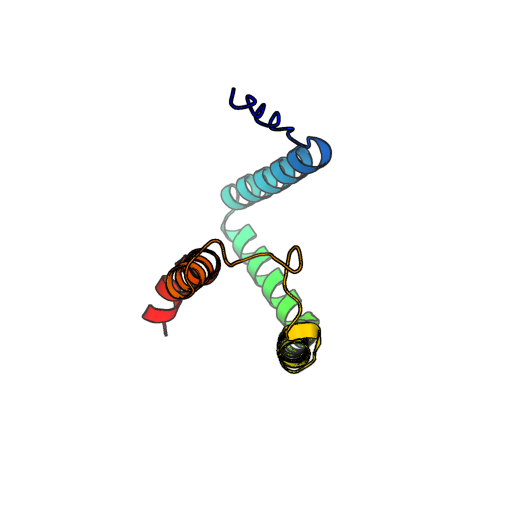762 C C . MET A 1 98 ? 11.922 7.309 -4.012 1.00 92.06 98 MET A C 1
ATOM 764 O O . MET A 1 98 ? 10.972 7.494 -3.251 1.00 92.06 98 MET A O 1
ATOM 768 N N . LEU A 1 99 ? 12.162 6.119 -4.578 1.00 90.31 99 LEU A N 1
ATOM 769 C CA . LEU A 1 99 ? 11.324 4.937 -4.335 1.00 90.31 99 LEU A CA 1
ATOM 770 C C . LEU A 1 99 ? 11.314 4.552 -2.849 1.00 90.31 99 LEU A C 1
ATOM 772 O O . LEU A 1 99 ? 10.255 4.294 -2.273 1.00 90.31 99 LEU A O 1
ATOM 776 N N . PHE A 1 100 ? 12.485 4.567 -2.213 1.00 85.19 100 PHE A N 1
ATOM 777 C CA . PHE A 1 100 ? 12.611 4.249 -0.793 1.00 85.19 100 PHE A CA 1
ATOM 778 C C . PHE A 1 100 ? 11.938 5.306 0.095 1.00 85.19 100 PHE A C 1
ATOM 780 O O . PHE A 1 100 ? 11.202 4.956 1.019 1.00 85.19 100 PHE A O 1
ATOM 787 N N . SER A 1 101 ? 12.119 6.592 -0.233 1.00 87.31 101 SER A N 1
ATOM 788 C CA . SER A 1 101 ? 11.478 7.704 0.479 1.00 87.31 101 SER A CA 1
ATOM 789 C C . SER A 1 101 ? 9.951 7.670 0.388 1.00 87.31 101 SER A C 1
ATOM 791 O O . SER A 1 101 ? 9.287 8.070 1.341 1.00 87.31 101 SER A O 1
ATOM 793 N N . ALA A 1 102 ? 9.391 7.233 -0.742 1.00 87.69 102 ALA A N 1
ATOM 794 C CA . ALA A 1 102 ? 7.946 7.162 -0.934 1.00 87.69 102 ALA A CA 1
ATOM 795 C C . ALA A 1 102 ? 7.307 5.948 -0.234 1.00 87.69 102 ALA A C 1
ATOM 797 O O . ALA A 1 102 ? 6.162 6.040 0.203 1.00 87.69 102 ALA A O 1
ATOM 798 N N . GLY A 1 103 ? 8.020 4.816 -0.144 1.00 78.81 103 GLY A N 1
ATOM 799 C CA . GLY A 1 103 ? 7.427 3.533 0.256 1.00 78.81 103 GLY A CA 1
ATOM 800 C C . GLY A 1 103 ? 7.774 3.020 1.657 1.00 78.81 103 GLY A C 1
ATOM 801 O O . GLY A 1 103 ? 6.908 2.466 2.326 1.00 78.81 103 GLY A O 1
ATOM 802 N N . TYR A 1 104 ? 9.017 3.175 2.120 1.00 77.50 104 TYR A N 1
ATOM 803 C CA . TYR A 1 104 ? 9.544 2.391 3.254 1.00 77.50 104 TYR A CA 1
ATOM 804 C C . TYR A 1 104 ? 9.730 3.175 4.569 1.00 77.50 104 TYR A C 1
ATOM 806 O O . TYR A 1 104 ? 10.160 2.601 5.568 1.00 77.50 104 TYR A O 1
ATOM 814 N N . GLY A 1 105 ? 9.397 4.471 4.590 1.00 70.44 105 GLY A N 1
ATOM 815 C CA . GLY A 1 105 ? 9.824 5.428 5.623 1.00 70.44 105 GLY A CA 1
ATOM 816 C C . GLY A 1 105 ? 9.588 5.011 7.084 1.00 70.44 105 GLY A C 1
ATOM 817 O O . GLY A 1 105 ? 10.536 4.696 7.797 1.00 70.44 105 GLY A O 1
ATOM 818 N N . ILE A 1 106 ? 8.339 5.042 7.564 1.00 79.31 106 ILE A N 1
ATOM 819 C CA . ILE A 1 106 ? 8.053 4.832 8.998 1.00 79.31 106 ILE A CA 1
ATOM 820 C C . ILE A 1 106 ? 8.196 3.370 9.440 1.00 79.31 106 ILE A C 1
ATOM 822 O O . ILE A 1 106 ? 8.583 3.103 10.575 1.00 79.31 106 ILE A O 1
ATOM 826 N N . ALA A 1 107 ? 7.921 2.422 8.541 1.00 77.38 107 ALA A N 1
ATOM 827 C CA . ALA A 1 107 ? 7.910 1.001 8.867 1.00 77.38 107 ALA A CA 1
ATOM 828 C C . ALA A 1 107 ? 9.298 0.492 9.290 1.00 77.38 107 ALA A C 1
ATOM 830 O O . ALA A 1 107 ? 9.404 -0.231 10.275 1.00 77.38 107 ALA A O 1
ATOM 831 N N . LEU A 1 108 ? 10.372 0.910 8.611 1.00 80.88 108 LEU A N 1
ATOM 832 C CA . LEU A 1 108 ? 11.728 0.451 8.939 1.00 80.88 108 LEU A CA 1
ATOM 833 C C . LEU A 1 108 ? 12.254 1.010 10.262 1.00 80.88 108 LEU A C 1
ATOM 835 O O . LEU A 1 108 ? 12.989 0.321 10.958 1.00 80.88 108 LEU A O 1
ATOM 839 N N . LEU A 1 109 ? 11.866 2.234 10.628 1.00 79.94 109 LEU A N 1
ATOM 840 C CA . LEU A 1 109 ? 12.274 2.839 11.899 1.00 79.94 109 LEU A CA 1
ATOM 841 C C . LEU A 1 109 ? 11.578 2.184 13.096 1.00 79.94 109 LEU A C 1
ATOM 843 O O . LEU A 1 109 ? 12.179 2.068 14.159 1.00 79.94 109 LEU A O 1
ATOM 847 N N . PHE A 1 110 ? 10.323 1.763 12.924 1.00 77.31 110 PHE A N 1
ATOM 848 C CA . PHE A 1 110 ? 9.554 1.112 13.983 1.00 77.31 110 PHE A CA 1
ATOM 849 C C . PHE A 1 110 ? 9.913 -0.367 14.127 1.00 77.31 110 PHE A C 1
ATOM 851 O O . PHE A 1 110 ? 10.218 -0.814 15.227 1.00 77.31 110 PHE A O 1
ATOM 858 N N . PHE A 1 111 ? 9.899 -1.123 13.026 1.00 78.12 111 PHE A N 1
ATOM 859 C CA . PHE A 1 111 ? 10.122 -2.569 13.067 1.00 78.12 111 PHE A CA 1
ATOM 860 C C . PHE A 1 111 ? 11.603 -2.950 13.042 1.00 78.12 111 PHE A C 1
ATOM 862 O O . PHE A 1 111 ? 11.961 -3.944 13.649 1.00 78.12 111 PHE A O 1
ATOM 869 N N . GLY A 1 112 ? 12.486 -2.152 12.432 1.00 74.94 112 GLY A N 1
ATOM 870 C CA . GLY A 1 112 ? 13.923 -2.457 12.391 1.00 74.94 112 GLY A CA 1
ATOM 871 C C . GLY A 1 112 ? 14.669 -2.262 13.717 1.00 74.94 112 GLY A C 1
ATOM 872 O O . GLY A 1 112 ? 15.820 -2.663 13.820 1.00 74.94 112 GLY A O 1
ATOM 873 N N . VAL A 1 113 ? 14.046 -1.612 14.708 1.00 73.38 113 VAL A N 1
ATOM 874 C CA . VAL A 1 113 ? 14.550 -1.531 16.095 1.00 73.38 113 VAL A CA 1
ATOM 875 C C . VAL A 1 113 ? 13.809 -2.514 17.011 1.00 73.38 113 VAL A C 1
ATOM 877 O O . VAL A 1 113 ? 14.318 -2.863 18.074 1.00 73.38 113 VAL A O 1
ATOM 880 N N . ALA A 1 114 ? 12.593 -2.917 16.628 1.00 67.81 114 ALA A N 1
ATOM 881 C CA . ALA A 1 114 ? 11.730 -3.786 17.422 1.00 67.81 114 ALA A CA 1
ATOM 882 C C . ALA A 1 114 ? 11.932 -5.286 17.142 1.00 67.81 114 ALA A C 1
ATOM 884 O O . ALA A 1 114 ? 11.614 -6.089 18.020 1.00 67.81 114 ALA A O 1
ATOM 885 N N . GLU A 1 115 ? 12.444 -5.652 15.963 1.00 52.16 115 GLU A N 1
ATOM 886 C CA . GLU A 1 115 ? 12.988 -6.985 15.649 1.00 52.16 115 GLU A CA 1
ATOM 887 C C . GLU A 1 115 ? 14.515 -7.012 15.770 1.00 52.16 115 GLU A C 1
ATOM 889 O O . GLU A 1 115 ? 15.031 -8.012 16.323 1.00 52.16 115 GLU A O 1
#

Radius of gyration: 22.1 Å; chains: 1; bounding box: 39×52×52 Å

Secondary structure (DSSP, 8-state):
------PPP----HHHHHHHHHHHHHHHHHHHH-HHHHHHHHHHHHHHHHHHHHHHHHHHHHHHHHHHHHHHHSGGGG--SS-TT---SS-HHHHHHHHHHHHSHHHHHHHHHH-